Protein AF-A0A497PC24-F1 (afdb_monomer_lite)

Structure (mmCIF, N/CA/C/O backbone):
data_AF-A0A497PC24-F1
#
_entry.id   AF-A0A497PC24-F1
#
loop_
_atom_site.group_PDB
_atom_site.id
_atom_site.type_symbol
_atom_site.label_atom_id
_atom_site.label_alt_id
_atom_site.label_comp_id
_atom_site.label_asym_id
_atom_site.label_entity_id
_atom_site.label_seq_id
_atom_site.pdbx_PDB_ins_code
_atom_site.Cartn_x
_atom_site.Cartn_y
_atom_site.Cartn_z
_atom_site.occupancy
_atom_site.B_iso_or_equiv
_atom_site.auth_seq_id
_atom_site.auth_comp_id
_atom_site.auth_asym_id
_atom_site.auth_atom_id
_atom_site.pdbx_PDB_model_num
ATOM 1 N N . TYR A 1 1 ? -3.745 -12.842 -22.812 1.00 89.56 1 TYR A N 1
ATOM 2 C CA . TYR A 1 1 ? -2.899 -13.379 -21.722 1.00 89.56 1 TYR A CA 1
ATOM 3 C C . TYR A 1 1 ? -2.213 -12.300 -20.892 1.00 89.56 1 TYR A C 1
ATOM 5 O O . TYR A 1 1 ? -2.432 -12.287 -19.690 1.00 89.56 1 TYR A O 1
ATOM 13 N N . VAL A 1 2 ? -1.465 -11.362 -21.486 1.00 93.50 2 VAL A N 1
ATOM 14 C CA . VAL A 1 2 ? -0.730 -10.314 -20.736 1.00 93.50 2 VAL A CA 1
ATOM 15 C C . VAL A 1 2 ? -1.618 -9.506 -19.779 1.00 93.50 2 VAL A C 1
ATOM 17 O O . VAL A 1 2 ? -1.281 -9.367 -18.611 1.00 93.50 2 VAL A O 1
ATOM 20 N N . TRP A 1 3 ? -2.789 -9.041 -20.224 1.00 93.56 3 TRP A N 1
ATOM 21 C CA . TRP A 1 3 ? -3.719 -8.302 -19.357 1.00 93.56 3 TRP A CA 1
ATOM 22 C C . TRP A 1 3 ? -4.177 -9.105 -18.132 1.00 93.56 3 TRP A C 1
ATOM 24 O O . TRP A 1 3 ? -4.218 -8.585 -17.021 1.00 93.56 3 TRP A O 1
ATOM 34 N N . ILE A 1 4 ? -4.484 -10.390 -18.334 1.00 95.44 4 ILE A N 1
ATOM 35 C CA . ILE A 1 4 ? -4.900 -11.302 -17.261 1.00 95.44 4 ILE A CA 1
ATOM 36 C C . ILE A 1 4 ? -3.757 -11.473 -16.261 1.00 95.44 4 ILE A C 1
ATOM 38 O O . ILE A 1 4 ? -3.985 -11.386 -15.061 1.00 95.44 4 ILE A O 1
ATOM 42 N N . PHE A 1 5 ? -2.527 -11.649 -16.751 1.00 95.50 5 PHE A N 1
ATOM 43 C CA . PHE A 1 5 ? -1.341 -11.739 -15.905 1.00 95.50 5 PHE A CA 1
ATOM 44 C C . PHE A 1 5 ? -1.123 -10.461 -15.085 1.00 95.50 5 PHE A C 1
ATOM 46 O O . PHE A 1 5 ? -0.963 -10.541 -13.871 1.00 95.50 5 PHE A O 1
ATOM 53 N N . ILE A 1 6 ? -1.203 -9.281 -15.711 1.00 92.62 6 ILE A N 1
ATOM 54 C CA . ILE A 1 6 ? -1.082 -7.990 -15.014 1.00 92.62 6 ILE A CA 1
ATOM 55 C C . ILE A 1 6 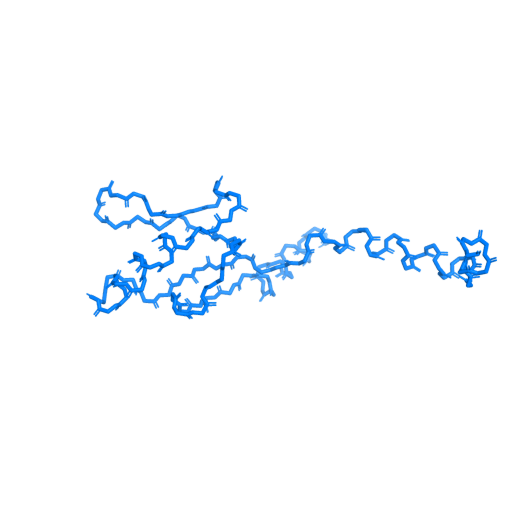? -2.148 -7.866 -13.923 1.00 92.62 6 ILE A C 1
ATOM 57 O O . ILE A 1 6 ? -1.830 -7.494 -12.797 1.00 92.62 6 ILE A O 1
ATOM 61 N N . LYS A 1 7 ? -3.403 -8.211 -14.229 1.00 93.75 7 LYS A N 1
ATOM 62 C CA . LYS A 1 7 ? -4.492 -8.172 -13.246 1.00 93.75 7 LYS A CA 1
ATOM 63 C C . LYS A 1 7 ? -4.318 -9.186 -12.123 1.00 93.75 7 LYS A C 1
ATOM 65 O O . LYS A 1 7 ? -4.611 -8.849 -10.980 1.00 93.75 7 LYS A O 1
ATOM 70 N N . ALA A 1 8 ? -3.802 -10.376 -12.417 1.00 95.25 8 ALA A N 1
ATOM 71 C CA . ALA A 1 8 ? -3.476 -11.365 -11.398 1.00 95.25 8 ALA A CA 1
ATOM 72 C C . ALA A 1 8 ? -2.377 -10.846 -10.457 1.00 95.25 8 ALA A C 1
ATOM 74 O O . ALA A 1 8 ? -2.561 -10.863 -9.244 1.00 95.25 8 ALA A O 1
ATOM 75 N N . VAL A 1 9 ? -1.283 -10.296 -10.998 1.00 92.69 9 VAL A N 1
ATOM 76 C CA . VAL A 1 9 ? -0.202 -9.695 -10.197 1.00 92.69 9 VAL A CA 1
ATOM 77 C C . VAL A 1 9 ? -0.716 -8.518 -9.369 1.00 92.69 9 VAL A C 1
ATOM 79 O O . VAL A 1 9 ? -0.418 -8.431 -8.181 1.00 92.69 9 VAL A O 1
ATOM 82 N N . GLU A 1 10 ? -1.523 -7.635 -9.960 1.00 92.38 10 GLU A N 1
ATOM 83 C CA . GLU A 1 10 ? -2.144 -6.516 -9.248 1.00 92.38 10 GLU A CA 1
ATOM 84 C C . GLU A 1 10 ? -2.961 -7.027 -8.050 1.00 92.38 10 GLU A C 1
ATOM 86 O O . GLU A 1 10 ? -2.746 -6.592 -6.920 1.00 92.38 10 GLU A O 1
ATOM 91 N N . GLN A 1 11 ? -3.852 -7.996 -8.270 1.00 93.38 11 GLN A N 1
ATOM 92 C CA . GLN A 1 11 ? -4.707 -8.556 -7.222 1.00 93.38 11 GLN A CA 1
ATOM 93 C C . GLN A 1 11 ? -3.929 -9.302 -6.134 1.00 93.38 11 GLN A C 1
ATOM 95 O O . GLN A 1 11 ? -4.260 -9.162 -4.959 1.00 93.38 11 GLN A O 1
ATOM 100 N N . SER A 1 12 ? -2.904 -10.071 -6.502 1.00 92.75 12 SER A N 1
ATOM 101 C CA . SER A 1 12 ? -2.144 -10.897 -5.560 1.00 92.75 12 SER A CA 1
ATOM 102 C C . SER A 1 12 ? -1.081 -10.122 -4.782 1.00 92.75 12 SER A C 1
ATOM 104 O O . SER A 1 12 ? -0.824 -10.452 -3.626 1.00 92.75 12 SER A O 1
ATOM 106 N N . CYS A 1 13 ? -0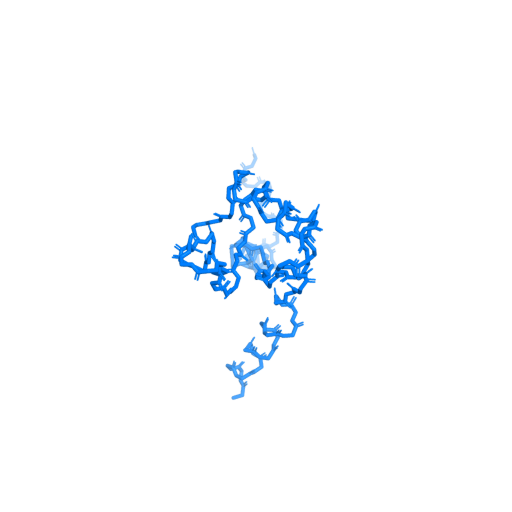.458 -9.111 -5.395 1.00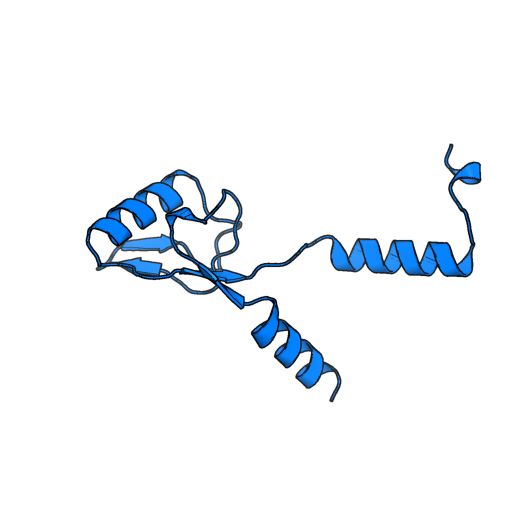 91.38 13 CYS A N 1
ATOM 107 C CA . CYS A 1 13 ? 0.724 -8.452 -4.834 1.00 91.38 13 CYS A CA 1
ATOM 108 C C . CYS A 1 13 ? 0.455 -7.028 -4.335 1.00 91.38 13 CYS A C 1
ATOM 110 O O . CYS A 1 13 ? 1.133 -6.579 -3.414 1.00 91.38 13 CYS A O 1
ATOM 112 N N . MET A 1 14 ? -0.501 -6.302 -4.930 1.00 93.62 14 MET A N 1
ATOM 113 C CA . MET A 1 14 ? -0.748 -4.895 -4.582 1.00 93.62 14 MET A CA 1
ATOM 114 C C . MET A 1 14 ? -1.864 -4.728 -3.552 1.00 93.62 14 MET A C 1
ATOM 116 O O . MET A 1 14 ? -1.863 -3.756 -2.804 1.00 93.62 14 MET A O 1
ATOM 120 N N . TYR A 1 15 ? -2.819 -5.653 -3.475 1.00 95.62 15 TYR A N 1
ATOM 121 C CA . TYR A 1 15 ? -3.886 -5.576 -2.480 1.00 95.62 15 TYR A CA 1
ATOM 122 C C . TYR A 1 15 ? -3.489 -6.295 -1.195 1.00 95.62 15 TYR A C 1
ATOM 124 O O . TYR A 1 15 ? -3.186 -7.486 -1.194 1.00 95.62 15 TYR A O 1
ATOM 132 N N . LYS A 1 16 ? -3.527 -5.573 -0.074 1.00 95.19 16 LYS A N 1
ATOM 133 C CA . LYS A 1 16 ? -3.110 -6.102 1.226 1.00 95.19 16 LYS A CA 1
ATOM 134 C C . LYS A 1 16 ? -4.080 -5.699 2.321 1.00 95.19 16 LYS A C 1
ATOM 136 O O . LYS A 1 16 ? -4.480 -4.543 2.423 1.00 95.19 16 LYS A O 1
ATOM 141 N N . PHE A 1 17 ? -4.435 -6.656 3.174 1.00 96.31 17 PHE A N 1
ATOM 142 C CA . PHE A 1 17 ? -5.160 -6.361 4.403 1.00 96.31 17 PHE A CA 1
ATOM 143 C C . PHE A 1 17 ? -4.190 -5.949 5.508 1.00 96.31 17 PHE A C 1
ATOM 145 O O . PHE A 1 17 ? -3.292 -6.711 5.869 1.00 96.31 17 PHE A O 1
ATOM 152 N N . VAL A 1 18 ? -4.417 -4.775 6.085 1.00 96.50 18 VAL A N 1
ATOM 153 C CA . VAL A 1 18 ? -3.624 -4.220 7.188 1.00 96.50 18 VAL A CA 1
ATOM 154 C C . VAL A 1 18 ? -4.521 -3.845 8.364 1.00 96.50 18 VAL A C 1
ATOM 156 O O . VAL A 1 18 ? -5.725 -3.623 8.204 1.00 96.50 18 VAL A O 1
ATOM 159 N N . LYS A 1 19 ? -3.957 -3.810 9.575 1.00 96.44 19 LYS A N 1
ATOM 160 C CA . LYS A 1 19 ? -4.657 -3.242 10.736 1.00 96.44 19 LYS A CA 1
ATOM 161 C C . LYS A 1 19 ? -4.669 -1.712 10.625 1.00 96.44 19 LYS A C 1
ATOM 163 O O . LYS A 1 19 ? -3.696 -1.158 10.117 1.00 96.44 19 LYS A O 1
ATOM 168 N N . PRO A 1 20 ? -5.682 -1.011 11.166 1.00 95.31 20 PRO A N 1
ATOM 169 C CA . PRO A 1 20 ? -5.704 0.454 11.157 1.00 95.31 20 PRO A CA 1
ATOM 170 C C . PRO A 1 20 ? -4.468 1.117 11.776 1.00 95.31 20 PRO A C 1
ATOM 172 O O . PRO A 1 20 ? -4.053 2.172 11.322 1.00 95.31 20 PRO A O 1
ATOM 175 N N . SER A 1 21 ? -3.828 0.468 12.753 1.00 94.94 21 SER A N 1
ATOM 176 C CA . SER A 1 21 ? -2.586 0.945 13.376 1.00 94.94 21 SER A CA 1
ATOM 177 C C . SER A 1 21 ? -1.355 0.906 12.463 1.00 94.94 21 SER A C 1
ATOM 179 O O . SER A 1 21 ? -0.307 1.408 12.846 1.00 94.94 21 SER A O 1
ATOM 181 N N . GLN A 1 22 ? -1.443 0.241 11.309 1.00 95.69 22 GLN A N 1
ATOM 182 C CA . GLN A 1 22 ? -0.363 0.144 10.323 1.00 95.69 22 GLN A CA 1
ATOM 183 C C . GLN A 1 22 ? -0.560 1.115 9.155 1.00 95.69 22 GLN A C 1
ATOM 185 O O . GLN A 1 22 ? 0.288 1.152 8.270 1.00 95.69 22 GLN A O 1
ATOM 190 N N . LEU A 1 23 ? -1.682 1.843 9.126 1.00 95.50 23 LEU A N 1
ATOM 191 C CA . LEU A 1 23 ? -1.962 2.828 8.091 1.00 95.50 23 LEU A CA 1
ATOM 192 C C . LEU A 1 23 ? -1.086 4.059 8.288 1.00 95.50 23 LEU A C 1
ATOM 194 O O . LEU A 1 23 ? -0.855 4.514 9.411 1.00 95.50 23 LEU A O 1
ATOM 198 N N . THR A 1 24 ? -0.660 4.618 7.170 1.00 95.00 24 THR A N 1
ATOM 199 C CA . THR A 1 24 ? 0.098 5.857 7.086 1.00 95.00 24 THR A CA 1
ATOM 200 C C . THR A 1 24 ? -0.666 6.883 6.262 1.00 95.00 24 THR A C 1
ATOM 202 O O . THR A 1 24 ? -1.539 6.547 5.461 1.00 95.00 24 THR A O 1
ATOM 205 N N . GLU A 1 25 ? -0.391 8.161 6.515 1.00 94.69 25 GLU A N 1
ATOM 206 C CA . GLU A 1 25 ? -1.026 9.247 5.772 1.00 94.69 25 GLU A CA 1
ATOM 207 C C . GLU A 1 25 ? -0.685 9.132 4.282 1.00 94.69 25 GLU A C 1
ATOM 209 O O . GLU A 1 25 ? 0.481 8.982 3.920 1.00 94.69 25 GLU A O 1
ATOM 214 N N . GLY A 1 26 ? -1.710 9.178 3.431 1.00 93.00 26 GLY A N 1
ATOM 215 C CA . GLY A 1 26 ? -1.570 8.990 1.987 1.00 93.00 26 GLY A CA 1
ATOM 216 C C . GLY A 1 26 ? -1.776 7.555 1.488 1.00 93.00 26 GLY A C 1
ATOM 217 O O . GLY A 1 26 ? -1.829 7.358 0.277 1.00 93.00 26 GLY A O 1
ATOM 218 N N . ASP A 1 27 ? -1.955 6.557 2.366 1.00 94.50 27 ASP A N 1
ATOM 219 C CA . ASP A 1 27 ? -2.272 5.190 1.925 1.00 94.50 27 ASP A CA 1
ATOM 220 C C . ASP A 1 27 ? -3.580 5.135 1.118 1.00 94.50 27 ASP A C 1
ATOM 222 O O . ASP A 1 27 ? -4.592 5.746 1.480 1.00 94.50 27 ASP A O 1
ATOM 226 N N . TRP A 1 28 ? -3.585 4.343 0.040 1.00 94.31 28 TRP A N 1
ATOM 227 C CA . TRP A 1 28 ? -4.760 4.172 -0.815 1.00 94.31 28 TRP A CA 1
ATOM 228 C C . TRP A 1 28 ? -5.693 3.085 -0.293 1.00 94.31 28 TRP A C 1
ATOM 230 O O . TRP A 1 28 ? -5.356 1.897 -0.274 1.00 94.31 28 TRP A O 1
ATOM 240 N N . ILE A 1 29 ? -6.915 3.475 0.058 1.00 95.88 29 ILE A N 1
ATOM 241 C CA . ILE A 1 29 ? -7.955 2.549 0.502 1.00 95.88 29 ILE A CA 1
ATOM 242 C C . ILE A 1 29 ? -8.587 1.865 -0.710 1.00 95.88 29 ILE A C 1
ATOM 244 O O . ILE A 1 29 ? -9.155 2.505 -1.584 1.00 95.88 29 ILE A O 1
ATOM 248 N N . ALA A 1 30 ? -8.523 0.539 -0.759 1.00 94.75 30 ALA A N 1
ATOM 249 C CA . ALA A 1 30 ? -8.992 -0.236 -1.904 1.00 94.75 30 ALA A CA 1
ATOM 250 C C . ALA A 1 30 ? -10.520 -0.383 -1.979 1.00 94.75 30 ALA A C 1
ATOM 252 O O . ALA A 1 30 ? -11.063 -0.632 -3.055 1.00 94.75 30 ALA A O 1
ATOM 253 N N . LYS A 1 31 ? -11.216 -0.294 -0.840 1.00 94.06 31 LYS A N 1
ATOM 254 C CA . LYS A 1 31 ? -12.661 -0.529 -0.724 1.00 94.06 31 LYS A CA 1
ATOM 255 C C . LYS A 1 31 ? -13.276 0.454 0.264 1.00 94.06 31 LYS A C 1
ATOM 257 O O . LYS A 1 31 ? -12.674 0.707 1.299 1.00 94.06 31 LYS A O 1
ATOM 262 N N . ASP A 1 32 ? -14.467 0.972 -0.035 1.00 94.94 32 ASP A N 1
ATOM 263 C CA . ASP A 1 32 ? -15.164 1.885 0.876 1.00 94.94 32 ASP A CA 1
ATOM 264 C C . ASP A 1 32 ? -15.356 1.262 2.268 1.00 94.94 32 ASP A C 1
ATOM 266 O O . ASP A 1 32 ? -15.826 0.129 2.415 1.00 94.94 32 ASP A O 1
ATOM 270 N N . ILE A 1 33 ? -15.004 2.040 3.290 1.00 94.06 33 ILE A N 1
ATOM 271 C CA . ILE A 1 33 ? -15.193 1.722 4.700 1.00 94.06 33 ILE A CA 1
ATOM 272 C C . ILE A 1 33 ? -16.330 2.599 5.208 1.00 94.06 33 ILE A C 1
ATOM 274 O O . ILE A 1 33 ? -16.175 3.805 5.420 1.00 94.06 33 ILE A O 1
ATOM 278 N N . VAL A 1 34 ? -17.488 1.976 5.393 1.00 93.69 34 VAL A N 1
ATOM 279 C CA . VAL A 1 34 ? -18.694 2.618 5.914 1.00 93.69 34 VAL A CA 1
ATOM 280 C C . VAL A 1 34 ? -19.053 1.938 7.227 1.00 93.69 34 VAL A C 1
ATOM 282 O O . VAL A 1 34 ? -19.162 0.714 7.281 1.00 93.69 34 VAL A O 1
ATOM 285 N N . VAL A 1 35 ? -19.235 2.723 8.289 1.00 91.81 35 VAL A N 1
ATOM 286 C CA . VAL A 1 35 ? -19.682 2.220 9.593 1.00 91.81 35 VAL A CA 1
ATOM 287 C C . VAL A 1 35 ? -20.997 2.901 9.949 1.00 91.81 35 VAL A C 1
ATOM 289 O O . VAL A 1 35 ? -21.073 4.120 10.114 1.00 91.81 35 VAL A O 1
ATOM 292 N N . GLY A 1 36 ? -22.067 2.108 10.029 1.00 88.81 36 GLY A N 1
ATOM 293 C CA . GLY A 1 36 ? -23.428 2.629 10.151 1.00 88.81 36 GLY A CA 1
ATOM 294 C C . GLY A 1 36 ? -23.830 3.405 8.893 1.00 88.81 36 GLY A C 1
ATOM 295 O O . GLY A 1 36 ? -23.913 2.827 7.815 1.00 88.81 36 GLY A O 1
ATOM 296 N N . LYS A 1 37 ? -24.067 4.716 9.032 1.00 90.75 37 LYS A N 1
ATOM 297 C CA . LYS A 1 37 ? -24.424 5.624 7.921 1.00 90.75 37 LYS A CA 1
ATOM 298 C C . LYS A 1 37 ? -23.275 6.539 7.479 1.00 90.75 37 LYS A C 1
ATOM 300 O O . LYS A 1 37 ? -23.449 7.328 6.555 1.00 90.75 37 LYS A O 1
ATOM 305 N N . LYS A 1 38 ? -22.114 6.469 8.139 1.00 93.00 38 LYS A N 1
ATOM 306 C CA . LYS A 1 38 ? -20.978 7.362 7.881 1.00 93.00 38 LYS A CA 1
ATOM 307 C C . LYS A 1 38 ? -19.934 6.658 7.016 1.00 93.00 38 LYS A C 1
ATOM 309 O O . LYS A 1 38 ? -19.437 5.594 7.389 1.00 93.00 38 LYS A O 1
ATOM 314 N N . ARG A 1 39 ? -19.580 7.267 5.881 1.00 93.94 39 ARG A N 1
ATOM 315 C CA . ARG A 1 39 ? -18.412 6.877 5.077 1.00 93.94 39 ARG A CA 1
ATOM 316 C C . ARG A 1 39 ? -17.160 7.473 5.711 1.00 93.94 39 ARG A C 1
ATOM 318 O O . ARG A 1 39 ? -17.110 8.680 5.923 1.00 93.94 39 ARG A O 1
ATOM 325 N N . ILE A 1 40 ? -16.178 6.628 6.007 1.00 94.19 40 ILE A N 1
ATOM 326 C CA . ILE A 1 40 ? -14.934 7.048 6.658 1.00 94.19 40 ILE A CA 1
ATOM 327 C C . ILE A 1 40 ? -13.857 7.299 5.619 1.00 94.19 40 ILE A C 1
ATOM 329 O O . ILE A 1 40 ? -13.317 8.394 5.584 1.00 94.19 40 ILE A O 1
ATOM 333 N N . ALA A 1 41 ? -13.573 6.309 4.773 1.00 94.62 41 ALA A N 1
ATOM 334 C CA . ALA A 1 41 ? -12.579 6.404 3.708 1.00 94.62 41 ALA A CA 1
ATOM 335 C C . ALA A 1 41 ? -12.901 5.417 2.577 1.00 94.62 41 ALA A C 1
ATOM 337 O O . ALA A 1 41 ? -13.640 4.450 2.786 1.00 94.62 41 ALA A O 1
ATOM 338 N N . GLY A 1 42 ? -12.340 5.625 1.389 1.00 94.12 42 GLY A N 1
ATOM 339 C CA . GLY A 1 42 ? -12.505 4.712 0.263 1.00 94.12 42 GLY A CA 1
ATOM 340 C C . GLY A 1 42 ? -11.668 5.068 -0.969 1.00 94.12 42 GLY A C 1
ATOM 341 O O . GLY A 1 42 ? -10.904 6.027 -0.949 1.00 94.12 42 GLY A O 1
ATOM 342 N N . PRO A 1 43 ? -11.834 4.324 -2.074 1.00 93.31 43 PRO A N 1
ATOM 343 C CA . PRO A 1 43 ? -10.942 4.391 -3.238 1.00 93.31 43 PRO A CA 1
ATOM 344 C C . PRO A 1 43 ? -11.012 5.692 -4.036 1.00 93.31 43 PRO A C 1
ATOM 346 O O . PRO A 1 43 ? -10.145 5.943 -4.866 1.00 93.31 43 PRO A O 1
ATOM 349 N N . LYS A 1 44 ? -12.045 6.509 -3.812 1.00 90.19 44 LYS A N 1
ATOM 350 C CA . LYS A 1 44 ? -12.183 7.828 -4.442 1.00 90.19 44 LYS A CA 1
ATOM 351 C C . LYS A 1 44 ? -11.345 8.909 -3.757 1.00 90.19 44 LYS A C 1
ATOM 353 O O . LYS A 1 44 ? -11.207 9.993 -4.312 1.00 90.19 44 LYS A O 1
ATOM 358 N N . ASP A 1 45 ? -10.824 8.627 -2.569 1.00 91.62 45 ASP A N 1
ATOM 359 C CA . ASP A 1 45 ? -10.000 9.570 -1.828 1.00 91.62 45 ASP A CA 1
ATOM 360 C C . ASP A 1 45 ? -8.567 9.523 -2.401 1.00 91.62 45 ASP A C 1
ATOM 362 O O . ASP A 1 45 ? -8.096 8.468 -2.835 1.00 91.62 45 ASP A O 1
ATOM 366 N N . LEU A 1 46 ? -7.866 10.663 -2.426 1.00 88.19 46 LEU A N 1
ATOM 367 C CA . LEU A 1 46 ? -6.484 10.751 -2.940 1.00 88.19 46 LEU A CA 1
ATOM 368 C C . LEU A 1 46 ? -5.462 10.026 -2.045 1.00 88.19 46 LEU A C 1
ATOM 370 O O . LEU A 1 46 ? -4.319 9.824 -2.439 1.00 88.19 46 LEU A O 1
ATOM 374 N N . GLY A 1 47 ? -5.890 9.648 -0.846 1.00 91.38 47 GLY A N 1
ATOM 375 C CA . GLY A 1 47 ? -5.125 8.982 0.192 1.00 91.38 47 GLY A CA 1
ATOM 376 C C . GLY A 1 47 ? -5.854 9.160 1.520 1.00 91.38 47 GLY A C 1
ATOM 377 O O . GLY A 1 47 ? -6.717 10.030 1.647 1.00 91.38 47 GLY A O 1
ATOM 378 N N . ILE A 1 48 ? -5.545 8.322 2.504 1.00 95.06 48 ILE A N 1
ATOM 379 C CA . ILE A 1 48 ? -6.153 8.438 3.829 1.00 95.06 48 ILE A CA 1
ATOM 380 C C . ILE A 1 48 ? -5.484 9.541 4.664 1.00 95.06 48 ILE A C 1
ATOM 382 O O . ILE A 1 48 ? -4.260 9.627 4.754 1.00 95.06 48 ILE A O 1
ATOM 386 N N . GLU A 1 49 ? -6.292 10.370 5.313 1.00 96.12 49 GLU A N 1
ATOM 387 C CA . GLU A 1 49 ? -5.849 11.433 6.213 1.00 96.12 49 GLU A CA 1
ATOM 388 C C . GLU A 1 49 ? -5.644 10.930 7.650 1.00 96.12 49 GLU A C 1
ATOM 390 O O . GLU A 1 49 ? -6.323 10.013 8.127 1.00 96.12 49 GLU A O 1
ATOM 395 N N . LYS A 1 50 ? -4.794 11.620 8.423 1.00 95.69 50 LYS A N 1
ATOM 396 C CA . LYS A 1 50 ? -4.563 11.321 9.853 1.00 95.69 50 LYS A CA 1
ATOM 397 C C . LYS A 1 50 ? -5.834 11.243 10.703 1.00 95.69 50 LYS A C 1
ATOM 399 O O . LYS A 1 50 ? -5.902 10.419 11.618 1.00 95.69 50 LYS A O 1
ATOM 404 N N . LYS A 1 51 ? -6.835 12.084 10.414 1.00 95.38 51 LYS A N 1
ATOM 405 C CA . LYS A 1 51 ? -8.127 12.086 11.123 1.00 95.38 51 LYS A CA 1
ATOM 406 C C . LYS A 1 51 ? -8.907 10.794 10.867 1.00 95.38 51 LYS A C 1
ATOM 408 O O . LYS A 1 51 ? -9.432 10.202 11.807 1.00 95.38 51 LYS A O 1
ATOM 413 N N . GLN A 1 52 ? -8.924 10.329 9.618 1.00 95.62 52 GLN A N 1
ATOM 414 C CA . GLN A 1 52 ? -9.572 9.077 9.224 1.00 95.62 52 GLN A CA 1
ATOM 415 C C . GLN A 1 52 ? -8.847 7.869 9.835 1.00 95.62 52 GLN A C 1
ATOM 417 O O . GLN A 1 52 ? -9.502 6.957 10.333 1.00 95.62 52 GLN A O 1
ATOM 422 N N . ILE A 1 53 ? -7.507 7.878 9.872 1.00 96.38 53 ILE A N 1
ATOM 423 C CA . ILE A 1 53 ? -6.717 6.822 10.531 1.00 96.38 53 ILE A CA 1
ATOM 424 C C . ILE A 1 53 ? -7.081 6.725 12.019 1.00 96.38 53 ILE A C 1
ATOM 426 O O . ILE A 1 53 ? -7.367 5.630 12.504 1.00 96.38 53 ILE A O 1
ATOM 430 N N . HIS A 1 54 ? -7.124 7.855 12.735 1.00 96.38 54 HIS A N 1
ATOM 431 C CA . HIS A 1 54 ? -7.532 7.878 14.145 1.00 96.38 54 HIS A CA 1
ATOM 432 C C . HIS A 1 54 ? -8.936 7.300 14.344 1.00 96.38 54 HIS A C 1
ATOM 434 O O . HIS A 1 54 ? -9.134 6.452 15.214 1.00 96.38 54 HIS A O 1
ATOM 440 N N . GLU A 1 55 ? -9.897 7.697 13.508 1.00 95.88 55 GLU A N 1
ATOM 441 C CA . GLU A 1 55 ? -11.259 7.163 13.569 1.00 95.88 55 GLU A CA 1
ATOM 442 C C . GLU A 1 55 ? -11.288 5.638 13.355 1.00 95.88 55 GLU A C 1
ATOM 444 O O . GLU A 1 55 ? -11.948 4.914 14.103 1.00 95.88 55 GLU A O 1
ATOM 449 N N . LEU A 1 56 ? -10.521 5.119 12.392 1.00 95.50 56 LEU A N 1
ATOM 450 C CA . LEU A 1 56 ? -10.425 3.679 12.138 1.00 95.50 56 LEU A CA 1
ATOM 451 C C . LEU A 1 56 ? -9.761 2.912 13.289 1.00 95.50 56 LEU A C 1
ATOM 453 O O . LEU A 1 56 ? -10.156 1.779 13.567 1.00 95.50 56 LEU A O 1
ATOM 457 N N . ILE A 1 57 ? -8.780 3.507 13.972 1.00 96.25 57 ILE A N 1
ATOM 458 C CA . ILE A 1 57 ? -8.146 2.909 15.155 1.00 96.25 57 ILE A CA 1
ATOM 459 C C . ILE A 1 57 ? -9.154 2.793 16.305 1.00 96.25 57 ILE A C 1
ATOM 461 O O . ILE A 1 57 ? -9.244 1.735 16.932 1.00 96.25 57 ILE A O 1
ATOM 465 N N . GLU A 1 58 ? -9.956 3.828 16.557 1.00 96.06 58 GLU A N 1
ATOM 466 C CA . GLU A 1 58 ? -11.003 3.774 17.586 1.00 96.06 58 GLU A CA 1
ATOM 467 C C . GLU A 1 58 ? -12.081 2.735 17.252 1.00 96.06 58 GLU A C 1
ATOM 469 O O . GLU A 1 58 ? -12.505 1.955 18.109 1.00 96.06 58 GLU A O 1
ATOM 474 N N . LEU A 1 59 ? -12.470 2.634 15.982 1.00 94.81 59 LEU A N 1
ATOM 475 C CA . LEU A 1 59 ? -13.416 1.616 15.523 1.00 94.81 59 LEU A CA 1
ATOM 476 C C . LEU A 1 59 ? -12.853 0.196 15.600 1.00 94.81 59 LEU A C 1
ATOM 478 O O . LEU A 1 59 ? -13.606 -0.750 15.846 1.00 94.81 59 LEU A O 1
ATOM 482 N N . TYR A 1 60 ? -11.540 0.044 15.438 1.00 95.06 60 TYR A N 1
ATOM 483 C CA . TYR A 1 60 ? -10.849 -1.222 15.649 1.00 95.06 60 TYR A CA 1
ATOM 484 C C . TYR A 1 60 ? -10.868 -1.649 17.114 1.00 95.06 60 TYR A C 1
ATOM 486 O O . TYR A 1 60 ? -11.192 -2.800 17.410 1.00 95.06 60 TYR A O 1
ATOM 494 N N . LYS A 1 61 ? -10.628 -0.721 18.051 1.00 95.00 61 LYS A N 1
ATOM 495 C CA . LYS A 1 61 ? -10.766 -0.990 19.495 1.00 95.00 61 LYS A CA 1
ATOM 496 C C . LYS A 1 61 ? -12.191 -1.421 19.858 1.00 95.00 61 LYS A C 1
ATOM 498 O O . LYS A 1 61 ? -12.375 -2.329 20.663 1.00 95.00 61 LYS A O 1
ATOM 503 N N . GLN A 1 62 ? -13.194 -0.833 19.204 1.00 94.75 62 GLN A N 1
ATOM 504 C CA . GLN A 1 62 ? -14.609 -1.195 19.352 1.00 94.75 62 GLN A CA 1
ATOM 505 C C . GLN A 1 62 ? -15.010 -2.485 18.610 1.00 94.75 62 GLN A C 1
ATOM 507 O O . GLN A 1 62 ? -16.190 -2.829 18.600 1.00 94.75 62 GLN A O 1
ATOM 512 N N . LYS A 1 63 ? -14.069 -3.191 17.961 1.00 93.06 63 LYS A N 1
ATOM 513 C CA . LYS A 1 63 ? -14.309 -4.395 17.139 1.00 93.06 63 LYS A CA 1
ATOM 514 C C . LYS A 1 63 ? -15.303 -4.192 15.982 1.00 93.06 63 LYS A C 1
ATOM 516 O O . LYS A 1 63 ? -15.861 -5.157 15.468 1.00 93.06 63 LYS A O 1
ATOM 521 N N . LYS A 1 64 ? -15.516 -2.945 15.546 1.00 91.94 64 LYS A N 1
ATOM 522 C CA . LYS A 1 64 ? -16.382 -2.604 14.401 1.00 91.94 64 LYS A CA 1
ATOM 523 C C . LYS A 1 64 ? -15.650 -2.738 13.066 1.00 91.94 64 LYS A C 1
ATOM 525 O O . LYS A 1 64 ? -16.281 -2.976 12.042 1.00 91.94 64 LYS A O 1
ATOM 530 N N . VAL A 1 65 ? -14.325 -2.592 13.077 1.00 92.25 65 VAL A N 1
ATOM 531 C CA . VAL A 1 65 ? -13.452 -2.739 11.906 1.00 92.25 65 VAL A CA 1
ATOM 532 C C . VAL A 1 65 ? -12.260 -3.599 12.300 1.00 92.25 65 VAL A C 1
ATOM 534 O O . VAL A 1 65 ? -11.535 -3.242 13.213 1.00 92.25 65 VAL A O 1
ATOM 537 N N . ASN A 1 66 ? -12.019 -4.713 11.608 1.00 92.75 66 ASN A N 1
ATOM 538 C CA . ASN A 1 66 ? -10.896 -5.603 11.940 1.00 92.75 66 ASN A CA 1
ATOM 539 C C . ASN A 1 66 ? -9.671 -5.371 11.051 1.00 92.75 66 ASN A C 1
ATOM 541 O O . ASN A 1 66 ? -8.538 -5.355 11.524 1.00 92.75 66 ASN A O 1
ATOM 545 N N . LYS A 1 67 ? -9.882 -5.228 9.743 1.00 94.88 67 LYS A N 1
ATOM 546 C CA . LYS A 1 67 ? -8.816 -5.027 8.761 1.00 94.88 67 LYS A CA 1
ATOM 547 C C . LYS A 1 67 ? -9.297 -4.076 7.683 1.00 94.88 67 LYS A C 1
ATOM 549 O O . LYS A 1 67 ? -10.485 -4.037 7.367 1.00 94.88 67 LYS A O 1
ATOM 554 N N . VAL A 1 68 ? -8.351 -3.353 7.112 1.00 95.94 68 VAL A N 1
ATOM 555 C CA . VAL A 1 68 ? -8.555 -2.418 6.014 1.00 95.94 68 VAL A CA 1
ATOM 556 C C . VAL A 1 68 ? -7.821 -2.960 4.800 1.00 95.94 68 VAL A C 1
ATOM 558 O O . VAL A 1 68 ? -6.673 -3.386 4.914 1.00 95.94 68 VAL A O 1
ATOM 561 N N . LEU A 1 69 ? -8.497 -2.990 3.654 1.00 96.62 69 LEU A N 1
ATOM 562 C CA . LEU A 1 69 ? -7.864 -3.352 2.394 1.00 96.62 69 LEU A CA 1
ATOM 563 C C . LEU A 1 69 ? -7.228 -2.096 1.805 1.00 96.62 69 LEU A C 1
ATOM 565 O O . LEU A 1 69 ? -7.936 -1.132 1.506 1.00 96.62 69 LEU A O 1
ATOM 569 N N . ILE A 1 70 ? -5.914 -2.123 1.632 1.00 95.88 70 ILE A N 1
ATOM 570 C CA . ILE A 1 70 ? -5.168 -1.074 0.942 1.00 95.88 70 ILE A CA 1
ATOM 571 C C . ILE A 1 70 ? -4.684 -1.577 -0.412 1.00 95.88 70 ILE A C 1
ATOM 573 O O . ILE A 1 70 ? -4.495 -2.783 -0.605 1.00 95.88 70 ILE A O 1
ATOM 577 N N . LYS A 1 71 ? -4.473 -0.643 -1.337 1.00 94.00 71 LYS A N 1
ATOM 578 C CA . LYS A 1 71 ? -3.742 -0.884 -2.576 1.00 94.00 71 LYS A CA 1
ATOM 579 C C . LYS A 1 71 ? -2.348 -0.284 -2.431 1.00 94.00 71 LYS A C 1
ATOM 581 O O . LYS A 1 71 ? -2.168 0.923 -2.549 1.00 94.00 71 LYS A O 1
ATOM 586 N N . GLN A 1 72 ? -1.376 -1.138 -2.152 1.00 90.50 72 GLN A N 1
ATOM 587 C CA . GLN A 1 72 ? 0.025 -0.777 -2.036 1.00 90.50 72 GLN A CA 1
ATOM 588 C C . GLN A 1 72 ? 0.682 -0.768 -3.419 1.00 90.50 72 GLN A C 1
ATOM 590 O O . GLN A 1 72 ? 0.497 -1.675 -4.229 1.00 90.50 72 GLN A O 1
ATOM 595 N N . GLY A 1 73 ? 1.470 0.261 -3.693 1.00 84.19 73 GLY A N 1
ATOM 596 C CA . GLY A 1 73 ? 2.199 0.396 -4.944 1.00 84.19 73 GLY A CA 1
ATOM 597 C C . GLY A 1 73 ? 2.992 1.688 -4.965 1.00 84.19 73 GLY A C 1
ATOM 598 O O . GLY A 1 73 ? 2.692 2.619 -4.223 1.00 84.19 73 GLY A O 1
ATOM 599 N N . ILE A 1 74 ? 4.008 1.737 -5.818 1.00 81.12 74 ILE A N 1
ATOM 600 C CA . ILE A 1 74 ? 4.816 2.938 -6.001 1.00 81.12 74 ILE A CA 1
ATOM 601 C C . ILE A 1 74 ? 4.352 3.595 -7.310 1.00 81.12 74 ILE A C 1
ATOM 603 O O . ILE A 1 74 ? 4.513 2.992 -8.373 1.00 81.12 74 ILE A O 1
ATOM 607 N N . PRO A 1 75 ? 3.789 4.815 -7.282 1.00 77.56 75 PRO A N 1
ATOM 608 C CA . PRO A 1 75 ? 3.300 5.481 -8.494 1.00 77.56 75 PRO A CA 1
ATOM 609 C C . PRO A 1 75 ? 4.426 5.795 -9.492 1.00 77.56 75 PRO A C 1
ATOM 611 O O . PRO A 1 75 ? 4.168 5.965 -10.677 1.00 77.56 75 PRO A O 1
ATOM 614 N N . PHE A 1 76 ? 5.679 5.821 -9.028 1.00 83.75 76 PHE A N 1
ATOM 615 C CA . PHE A 1 76 ? 6.871 6.101 -9.829 1.00 83.75 76 PHE A CA 1
ATOM 616 C C . PHE A 1 76 ? 7.342 4.924 -10.705 1.00 83.75 76 PHE A C 1
ATOM 618 O O . PHE A 1 76 ? 8.250 5.099 -11.510 1.00 83.75 76 PHE A O 1
ATOM 625 N N . VAL A 1 77 ? 6.739 3.731 -10.600 1.00 88.06 77 VAL A N 1
ATOM 626 C CA . VAL A 1 77 ? 7.184 2.545 -11.364 1.00 88.06 77 VAL A CA 1
ATOM 627 C C . VAL A 1 77 ? 7.260 2.783 -12.882 1.00 88.06 77 VAL A C 1
ATOM 629 O O . VAL A 1 77 ? 8.273 2.394 -13.463 1.00 88.06 77 VAL A O 1
ATOM 632 N N . PRO A 1 78 ? 6.283 3.435 -13.550 1.00 87.19 78 PRO A N 1
ATOM 633 C CA . PRO A 1 78 ? 6.388 3.704 -14.985 1.00 87.19 78 PRO A CA 1
ATOM 634 C C . PRO A 1 78 ? 7.590 4.589 -15.327 1.00 87.19 78 PRO A C 1
ATOM 636 O O . PRO A 1 78 ? 8.358 4.266 -16.231 1.00 87.19 78 PRO A O 1
ATOM 639 N N . SER A 1 79 ? 7.795 5.668 -14.567 1.00 92.62 79 SER A N 1
ATOM 640 C CA . SER A 1 79 ? 8.919 6.587 -14.762 1.00 92.62 79 SER A CA 1
ATOM 641 C C . SER A 1 79 ? 10.261 5.904 -14.497 1.00 92.62 79 SER A C 1
ATOM 643 O O . SER A 1 79 ? 11.197 6.068 -15.277 1.00 92.62 79 SER A O 1
ATOM 645 N N . PHE A 1 80 ? 10.344 5.090 -13.440 1.00 92.31 80 PHE A N 1
ATOM 646 C CA . PHE A 1 80 ? 11.525 4.290 -13.123 1.00 92.31 80 PHE A CA 1
ATOM 647 C C . PHE A 1 80 ? 11.868 3.313 -14.248 1.00 92.31 80 PHE A C 1
ATOM 649 O O . PHE A 1 80 ? 13.023 3.226 -14.651 1.00 92.31 80 PHE A O 1
ATOM 656 N N . LEU A 1 81 ? 10.869 2.604 -14.785 1.00 92.00 81 LEU A N 1
ATOM 657 C CA . LEU A 1 81 ? 11.072 1.648 -15.870 1.00 92.00 81 LEU A CA 1
ATOM 658 C C . LEU A 1 81 ? 11.597 2.336 -17.136 1.00 92.00 81 LEU A C 1
ATOM 660 O O . LEU A 1 81 ? 12.532 1.835 -17.754 1.00 92.00 81 LEU A O 1
ATOM 664 N N . ILE A 1 82 ? 11.033 3.491 -17.501 1.00 92.44 82 ILE A N 1
ATOM 665 C CA . ILE A 1 82 ? 11.505 4.273 -18.652 1.00 92.44 82 ILE A CA 1
ATOM 666 C C . ILE A 1 82 ? 12.957 4.709 -18.435 1.00 92.44 82 ILE A C 1
ATOM 668 O O . ILE A 1 82 ? 13.794 4.484 -19.306 1.00 92.44 82 ILE A O 1
ATOM 672 N N . ALA A 1 83 ? 13.273 5.274 -17.266 1.00 91.56 83 ALA A N 1
ATOM 673 C CA . ALA A 1 83 ? 14.634 5.687 -16.932 1.00 91.56 83 ALA A CA 1
ATOM 674 C C . ALA A 1 83 ? 15.622 4.508 -16.980 1.00 91.56 83 ALA A C 1
ATOM 676 O O . ALA A 1 83 ? 16.723 4.641 -17.511 1.00 91.56 83 ALA A O 1
ATOM 677 N N . PHE A 1 84 ? 15.211 3.338 -16.487 1.00 91.44 84 PHE A N 1
ATOM 678 C CA . PHE A 1 84 ? 16.014 2.120 -16.520 1.00 91.44 84 PHE A CA 1
ATOM 679 C C . PHE A 1 84 ? 16.292 1.642 -17.953 1.00 91.44 84 PHE A C 1
ATOM 681 O O . PHE A 1 84 ? 17.436 1.345 -18.288 1.00 91.44 84 PHE A O 1
ATOM 688 N N . ILE A 1 85 ? 15.279 1.628 -18.825 1.00 94.12 85 ILE A N 1
ATOM 689 C CA . ILE A 1 85 ? 15.443 1.265 -20.243 1.00 94.12 85 ILE A CA 1
ATOM 690 C C . ILE A 1 85 ? 16.391 2.243 -20.945 1.00 94.12 85 ILE A C 1
ATOM 692 O O . ILE A 1 85 ? 17.306 1.816 -21.646 1.00 94.12 85 ILE A O 1
ATOM 696 N N . VAL A 1 86 ? 16.205 3.547 -20.729 1.00 92.38 86 VAL A N 1
ATOM 697 C CA . VAL A 1 86 ? 17.086 4.590 -21.271 1.00 92.38 86 VAL A CA 1
ATOM 698 C C . VAL A 1 86 ? 18.528 4.370 -20.802 1.00 92.38 86 VAL A C 1
ATOM 700 O O . VAL A 1 86 ? 19.445 4.405 -21.617 1.00 92.38 86 VAL A O 1
ATOM 703 N N . SER A 1 87 ? 18.736 4.059 -19.522 1.00 90.75 87 SER A N 1
ATOM 704 C CA . SER A 1 87 ? 20.070 3.767 -18.993 1.00 90.75 87 SER A CA 1
ATOM 705 C C . SER A 1 87 ? 20.705 2.519 -19.614 1.00 90.75 87 SER A C 1
ATOM 707 O O . SER A 1 87 ? 21.909 2.514 -19.842 1.00 90.75 87 SER A O 1
ATOM 709 N N . ILE A 1 88 ? 19.933 1.475 -19.934 1.00 92.00 88 ILE A N 1
ATOM 7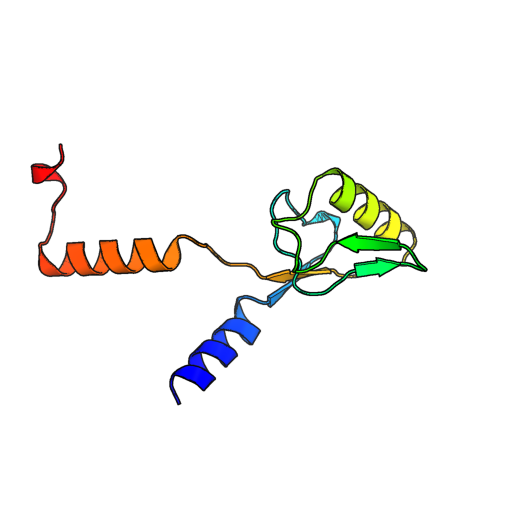10 C CA . ILE A 1 88 ? 20.472 0.294 -20.630 1.00 92.00 88 ILE A CA 1
ATOM 711 C C . ILE A 1 88 ? 20.879 0.638 -22.068 1.00 92.00 88 ILE A C 1
ATOM 713 O O . ILE A 1 88 ? 21.922 0.182 -22.526 1.00 92.00 88 ILE A O 1
ATOM 717 N N . ILE A 1 89 ? 20.071 1.432 -22.780 1.00 92.94 89 ILE A N 1
ATOM 718 C CA . ILE A 1 89 ? 20.309 1.758 -24.196 1.00 92.94 89 ILE A CA 1
ATOM 719 C C . ILE A 1 89 ? 21.504 2.703 -24.362 1.00 92.94 89 ILE A C 1
ATOM 721 O O . ILE A 1 89 ? 22.340 2.485 -25.235 1.00 92.94 89 ILE A O 1
ATOM 725 N N . TYR A 1 90 ? 21.583 3.752 -23.542 1.00 87.19 90 TYR A N 1
ATOM 726 C CA . TYR A 1 90 ? 22.592 4.809 -23.676 1.00 87.19 90 TYR A CA 1
ATOM 727 C C . TYR A 1 90 ? 23.769 4.661 -22.699 1.00 87.19 90 TYR A C 1
ATOM 729 O O . TYR A 1 90 ? 24.72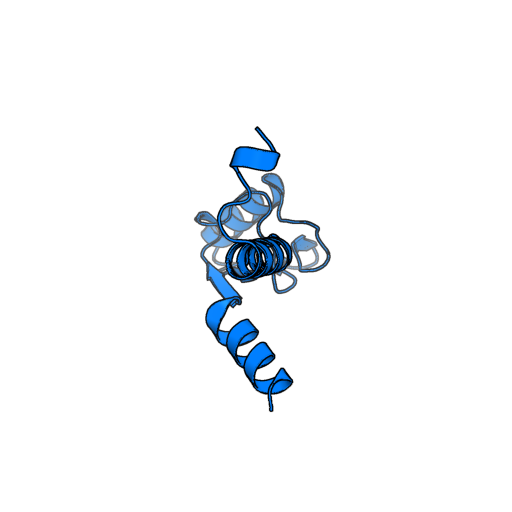8 5.428 -22.767 1.00 87.19 90 TYR A O 1
ATOM 737 N N . GLY A 1 91 ? 23.721 3.683 -21.792 1.00 83.75 91 GLY A N 1
ATOM 738 C CA . GLY A 1 91 ? 24.732 3.486 -20.758 1.00 83.75 91 GLY A CA 1
ATOM 739 C C . GLY A 1 91 ? 24.646 4.527 -19.639 1.00 83.75 91 GLY A C 1
ATOM 740 O O . GLY A 1 91 ? 23.565 4.942 -19.210 1.00 83.75 91 GLY A O 1
ATOM 741 N N . ASN A 1 92 ? 25.805 4.939 -19.118 1.00 76.25 92 ASN A N 1
ATOM 742 C CA . ASN A 1 92 ? 25.862 5.939 -18.059 1.00 76.25 92 ASN A CA 1
ATOM 743 C C . ASN A 1 92 ? 25.633 7.346 -18.633 1.00 76.25 92 ASN A C 1
ATOM 745 O O . ASN A 1 92 ? 26.549 7.949 -19.186 1.00 76.25 92 ASN A O 1
ATOM 749 N N . LEU A 1 93 ? 24.417 7.870 -18.472 1.00 70.56 93 LEU A N 1
ATOM 750 C CA . LEU A 1 93 ? 24.052 9.238 -18.858 1.00 70.56 93 LEU A CA 1
ATOM 751 C C . LEU A 1 93 ? 24.428 10.295 -17.805 1.00 70.56 93 LEU A C 1
ATOM 753 O O . LEU A 1 93 ? 24.355 11.485 -18.100 1.00 70.56 93 LEU A O 1
ATOM 757 N N . LEU A 1 94 ? 24.851 9.890 -16.598 1.00 70.00 94 LEU A N 1
ATOM 758 C CA . LEU A 1 94 ? 25.259 10.813 -15.529 1.00 70.00 94 LEU A CA 1
ATOM 759 C C . LEU A 1 94 ? 26.311 11.863 -15.950 1.00 70.00 94 LEU A C 1
ATOM 761 O O . LEU A 1 94 ? 26.103 13.024 -15.610 1.00 70.00 94 LEU A O 1
ATOM 765 N N . PRO A 1 95 ? 27.386 11.540 -16.703 1.00 73.12 95 PRO A N 1
ATOM 766 C CA . PRO A 1 95 ? 28.388 12.536 -17.102 1.00 73.12 95 PRO A CA 1
ATOM 767 C C . PRO A 1 95 ? 27.901 13.580 -18.123 1.00 73.12 95 PRO A C 1
ATOM 769 O O . PRO A 1 95 ? 28.655 14.491 -18.437 1.00 73.12 95 PRO A O 1
ATOM 772 N N . PHE A 1 96 ? 26.686 13.456 -18.669 1.00 67.19 96 PHE A N 1
ATOM 773 C CA . PHE A 1 96 ? 26.103 14.451 -19.583 1.00 67.19 96 PHE A CA 1
ATOM 774 C C . PHE A 1 96 ? 25.105 15.395 -18.895 1.00 67.19 96 PHE A C 1
ATOM 776 O O . PHE A 1 96 ? 24.640 16.349 -19.516 1.00 67.19 96 PHE A O 1
ATOM 783 N N . VAL A 1 97 ? 24.733 15.109 -17.643 1.00 70.19 97 VAL A N 1
ATOM 784 C CA . VAL A 1 97 ? 23.695 15.834 -16.883 1.00 70.19 97 VAL A CA 1
ATOM 785 C C . VAL A 1 97 ? 24.280 16.559 -15.661 1.00 70.19 97 VAL A C 1
ATOM 787 O O . VAL A 1 97 ? 23.637 17.457 -15.121 1.00 70.19 97 VAL A O 1
ATOM 790 N N . ILE A 1 98 ? 25.491 16.183 -15.241 1.00 55.78 98 ILE A N 1
ATOM 791 C CA . ILE A 1 98 ? 26.306 16.837 -14.204 1.00 55.78 98 ILE A CA 1
ATOM 792 C C . ILE A 1 98 ? 27.414 17.614 -14.910 1.00 55.78 98 ILE A C 1
ATOM 794 O O . ILE A 1 98 ? 27.660 18.771 -14.507 1.00 55.78 98 ILE A O 1
#

pLDDT: mean 91.26, std 7.19, range [55.78, 96.62]

Foldseek 3Di:
DVVVVVVVCQVPPFKDKDQLVPFDWQWAFDAFDDQDHDTLDHRVDSTHHPVSSVVSNVCCVVVNDPITITGHDDPCVVVVVVVVVVCVVVPDCPVVVD

Sequence (98 aa):
YVWIFIKAVEQSCMYKFVKPSQ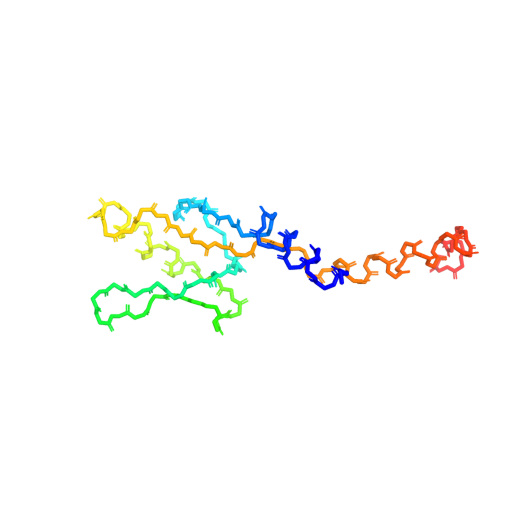LTEGDWIAKDIVVGKKRIAGPKDLGIEKKQIHELIELYKQKKVNKVLIKQGIPFVPSFLIAFIVSIIYGNLLPFVI

Secondary structure (DSSP, 8-state):
-HHHHHHHHIIIIIEEEE-GGG--TTPPBSS-EEETTEEEE-TTSSS--HHHHHHHHHHHHTTS---EEEE---TTHHHHHHHHHHHHHH---GGGT-

Radius of gyration: 18.76 Å; chains: 1; bounding box: 53×30×44 Å